Protein AF-X8AG93-F1 (afdb_monomer)

pLDDT: mean 86.59, std 6.48, range [62.31, 93.62]

Radius of gyration: 13.58 Å; Cα contacts (8 Å, |Δi|>4): 34; chains: 1; bounding box: 29×25×30 Å

Sequence (56 aa):
MLKPGAALDLDALRAHFAASGLAKQKTPERLVVVNELPRTSLGKVCKEELRKEHFR

Mean predicted aligned error: 5.5 Å

Organism: NCBI:txid1299334

InterPro domains:
  IPR045851 AMP-binding enzyme domain superfamily [G3DSA:3.30.300.30] (1-54)

Nea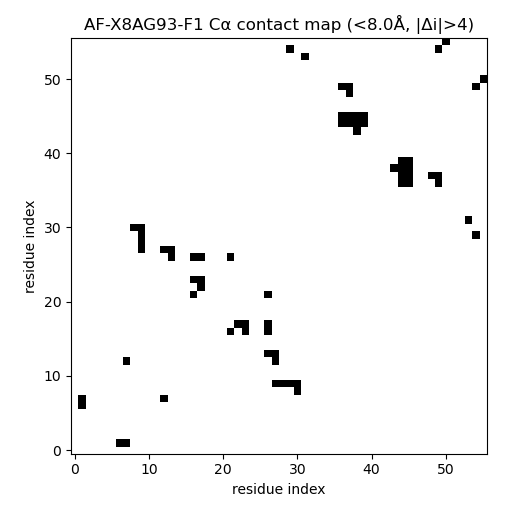rest PDB structures (foldseek):
  1ult-assembly1_A  TM=7.634E-01  e=1.235E-02  Thermus thermophilus
  5upq-assembly1_A  TM=8.434E-01  e=6.511E-02  Streptomyces platensis subsp. rosaceus
  3rg2-assembly4_F  TM=7.441E-01  e=2.970E-01  Escherichia coli
  7kyd-assembly1_A  TM=7.308E-01  e=5.294E-01  Drosophila melanogaster

Structure (mmCIF, N/CA/C/O backbone):
data_AF-X8AG93-F1
#
_entry.id   AF-X8AG93-F1
#
loop_
_atom_site.group_PDB
_atom_site.id
_atom_site.type_symbol
_atom_site.label_atom_id
_atom_site.label_alt_id
_atom_site.label_comp_id
_atom_site.label_asym_id
_atom_site.label_entity_id
_atom_site.label_seq_id
_atom_site.pdbx_PDB_ins_code
_atom_site.Cartn_x
_atom_site.Cartn_y
_atom_site.Cartn_z
_atom_site.occupancy
_atom_site.B_iso_or_equiv
_atom_site.auth_seq_id
_atom_site.auth_comp_id
_atom_site.auth_asym_id
_atom_site.auth_atom_id
_atom_site.pdbx_PDB_model_num
ATOM 1 N N . MET A 1 1 ? -10.816 -2.296 -4.838 1.00 62.31 1 MET A N 1
ATOM 2 C CA . MET A 1 1 ? -10.883 -3.550 -4.061 1.00 62.31 1 MET A CA 1
ATOM 3 C C . MET A 1 1 ? -10.259 -4.644 -4.902 1.00 62.31 1 MET A C 1
ATOM 5 O O . MET A 1 1 ? -10.496 -4.650 -6.107 1.00 62.31 1 MET A O 1
ATOM 9 N N . LEU A 1 2 ? -9.424 -5.495 -4.307 1.00 69.19 2 LEU A N 1
ATOM 10 C CA . LEU A 1 2 ? -8.876 -6.655 -5.012 1.00 69.19 2 LEU A CA 1
ATOM 11 C C . LEU A 1 2 ? -10.012 -7.625 -5.324 1.00 69.19 2 LEU A C 1
ATOM 13 O O . LEU A 1 2 ? -10.884 -7.853 -4.487 1.00 69.19 2 LEU A O 1
ATOM 17 N N . LYS A 1 3 ? -10.034 -8.143 -6.553 1.00 79.56 3 LYS A N 1
ATOM 18 C CA . LYS A 1 3 ? -11.003 -9.172 -6.933 1.00 79.56 3 LYS A CA 1
ATOM 19 C C . LYS A 1 3 ? -10.639 -10.492 -6.233 1.00 79.56 3 LYS A C 1
ATOM 21 O O . LYS A 1 3 ? -9.455 -10.717 -5.978 1.00 79.56 3 LYS A O 1
ATOM 26 N N . PRO A 1 4 ? -11.610 -11.376 -5.953 1.00 70.88 4 PRO A N 1
ATOM 27 C CA . PRO A 1 4 ? -11.323 -12.703 -5.414 1.00 70.88 4 PRO A CA 1
ATOM 28 C C . PRO A 1 4 ? -10.300 -13.444 -6.288 1.00 70.88 4 PRO A C 1
ATOM 30 O O . PRO A 1 4 ? -10.457 -13.494 -7.506 1.00 70.88 4 PRO A O 1
ATOM 33 N N . GLY A 1 5 ? -9.237 -13.970 -5.672 1.00 74.00 5 GLY A N 1
ATOM 34 C CA . GLY A 1 5 ? -8.140 -14.661 -6.364 1.00 74.00 5 GLY A CA 1
ATOM 35 C C . GLY A 1 5 ? -7.093 -13.749 -7.019 1.00 74.00 5 GLY A C 1
ATOM 36 O O . GLY A 1 5 ? -6.103 -14.252 -7.543 1.00 74.00 5 GLY A O 1
ATOM 37 N N . ALA A 1 6 ? -7.266 -12.424 -6.978 1.00 75.38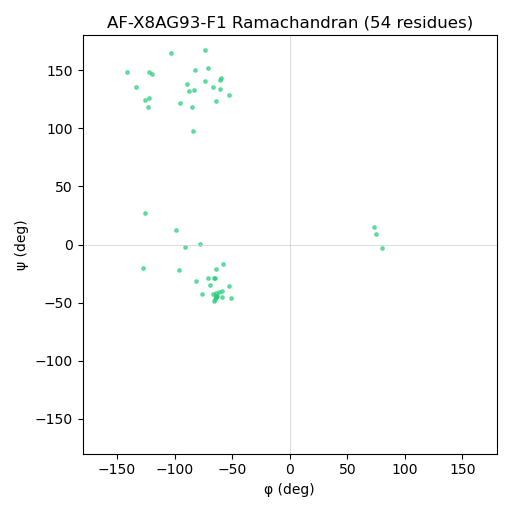 6 ALA A N 1
ATOM 38 C CA . ALA A 1 6 ? -6.255 -11.490 -7.456 1.00 75.38 6 ALA A CA 1
ATOM 39 C C . ALA A 1 6 ? -5.227 -1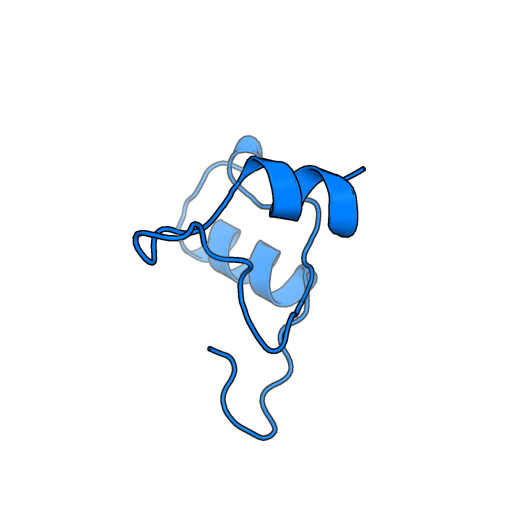1.211 -6.353 1.00 75.38 6 ALA A C 1
ATOM 41 O O . ALA A 1 6 ? -5.560 -10.651 -5.307 1.00 75.38 6 ALA A O 1
ATOM 42 N N . ALA A 1 7 ? -3.972 -11.562 -6.615 1.00 76.75 7 ALA A N 1
ATOM 43 C CA . ALA A 1 7 ? -2.840 -11.081 -5.841 1.00 76.75 7 ALA A CA 1
ATOM 44 C C . ALA A 1 7 ? -2.340 -9.768 -6.455 1.00 76.75 7 ALA A C 1
ATOM 46 O O . ALA A 1 7 ? -2.262 -9.632 -7.676 1.00 76.75 7 ALA A O 1
ATOM 47 N N . LEU A 1 8 ? -2.015 -8.798 -5.604 1.00 83.69 8 LEU A N 1
ATOM 48 C CA . LEU A 1 8 ? -1.285 -7.603 -6.003 1.00 83.69 8 LEU A CA 1
ATOM 49 C C . LEU A 1 8 ? -0.044 -7.521 -5.137 1.00 83.69 8 LEU A C 1
ATOM 51 O O . LEU A 1 8 ? -0.142 -7.412 -3.915 1.00 83.69 8 LEU A O 1
ATOM 55 N N . ASP A 1 9 ? 1.103 -7.579 -5.791 1.00 87.31 9 ASP A N 1
ATOM 56 C CA . ASP A 1 9 ? 2.396 -7.405 -5.160 1.00 87.31 9 ASP A CA 1
ATOM 57 C C . ASP A 1 9 ? 2.962 -6.005 -5.457 1.00 87.31 9 ASP A C 1
ATOM 59 O O . ASP A 1 9 ? 2.479 -5.254 -6.316 1.00 87.31 9 ASP A O 1
ATOM 63 N N . LEU A 1 10 ? 3.972 -5.624 -4.679 1.00 88.69 10 LEU A N 1
ATOM 64 C CA . LEU A 1 10 ? 4.594 -4.311 -4.789 1.00 88.69 10 LEU A CA 1
ATOM 65 C C . LEU A 1 10 ? 5.432 -4.170 -6.070 1.00 88.69 10 LEU A C 1
ATOM 67 O O . LEU A 1 10 ? 5.550 -3.060 -6.585 1.00 88.69 10 LEU A O 1
ATOM 71 N N . ASP A 1 11 ? 5.990 -5.255 -6.603 1.00 88.81 11 ASP A N 1
ATOM 72 C CA . ASP A 1 11 ? 6.869 -5.222 -7.776 1.00 88.81 11 ASP A CA 1
ATOM 73 C C . ASP A 1 11 ? 6.073 -5.025 -9.069 1.00 88.81 11 ASP A C 1
ATOM 75 O O . ASP A 1 11 ? 6.414 -4.172 -9.888 1.00 88.81 11 ASP A O 1
ATOM 79 N N . ALA A 1 12 ? 4.943 -5.711 -9.205 1.00 89.56 12 ALA A N 1
ATOM 80 C CA . ALA A 1 12 ? 3.927 -5.503 -10.221 1.00 89.56 12 ALA A CA 1
ATOM 81 C C . ALA A 1 12 ? 3.377 -4.075 -10.155 1.00 89.56 12 ALA A C 1
ATOM 83 O O . ALA A 1 12 ? 3.203 -3.431 -11.192 1.00 89.56 12 ALA A O 1
ATOM 84 N N . LEU A 1 13 ? 3.167 -3.534 -8.948 1.00 90.12 13 LEU A N 1
ATOM 85 C CA . LEU A 1 13 ? 2.766 -2.139 -8.778 1.00 90.12 13 LEU A CA 1
ATOM 86 C C . LEU A 1 13 ? 3.871 -1.185 -9.257 1.00 90.12 13 LEU A C 1
ATOM 88 O O . LEU A 1 13 ? 3.598 -0.279 -10.040 1.00 90.12 13 LEU A O 1
ATOM 92 N N . ARG A 1 14 ? 5.131 -1.402 -8.867 1.00 90.25 14 ARG A N 1
ATOM 93 C CA . ARG A 1 14 ? 6.276 -0.597 -9.331 1.00 90.25 14 ARG A CA 1
ATOM 94 C C . ARG A 1 14 ? 6.425 -0.646 -10.852 1.00 90.25 14 ARG A C 1
ATOM 96 O O . ARG A 1 14 ? 6.589 0.403 -11.474 1.00 90.25 14 ARG A O 1
ATOM 103 N N . ALA A 1 15 ? 6.319 -1.831 -11.449 1.00 89.56 15 ALA A N 1
ATOM 104 C CA . ALA A 1 15 ? 6.366 -2.022 -12.894 1.00 89.56 15 ALA A CA 1
ATOM 105 C C . ALA A 1 15 ? 5.220 -1.282 -13.599 1.00 89.56 15 ALA A C 1
ATOM 107 O O . ALA A 1 15 ? 5.447 -0.624 -14.612 1.00 89.56 15 ALA A O 1
ATOM 108 N N . HIS A 1 16 ? 4.011 -1.308 -13.031 1.00 90.56 16 HIS A N 1
ATOM 109 C CA . HIS A 1 16 ? 2.860 -0.583 -13.566 1.00 90.56 16 HIS A CA 1
ATOM 110 C C . HIS A 1 16 ? 3.062 0.941 -13.545 1.00 90.56 16 HIS A C 1
ATOM 112 O O . HIS A 1 16 ? 2.805 1.620 -14.542 1.00 90.56 16 HIS A O 1
ATOM 118 N N . PHE A 1 17 ? 3.567 1.489 -12.435 1.00 90.25 17 PHE A N 1
ATOM 119 C CA . PHE A 1 17 ? 3.886 2.916 -12.329 1.00 90.25 17 PHE A CA 1
ATOM 120 C C . PHE A 1 17 ? 5.009 3.320 -13.295 1.00 90.25 17 PHE A C 1
ATOM 122 O O . PHE A 1 17 ? 4.899 4.351 -13.961 1.00 90.25 17 PHE A O 1
ATOM 129 N N . ALA A 1 18 ? 6.048 2.490 -13.427 1.00 88.50 18 ALA A N 1
ATOM 130 C CA . ALA A 1 18 ? 7.138 2.716 -14.372 1.00 88.50 18 ALA A CA 1
ATOM 131 C C . ALA A 1 18 ? 6.652 2.701 -15.832 1.00 88.50 18 ALA A C 1
ATOM 133 O O . ALA A 1 18 ? 6.994 3.599 -16.600 1.00 88.50 18 ALA A O 1
ATOM 134 N N . ALA A 1 19 ? 5.805 1.735 -16.199 1.00 91.38 19 ALA A N 1
ATOM 135 C CA . ALA A 1 19 ? 5.214 1.641 -17.535 1.00 91.38 19 ALA A CA 1
ATOM 136 C C . ALA A 1 19 ? 4.285 2.824 -17.858 1.00 91.38 19 ALA A C 1
ATOM 138 O O . ALA A 1 19 ? 4.174 3.229 -19.010 1.00 91.38 19 ALA A O 1
ATOM 139 N N . SER A 1 20 ? 3.660 3.414 -16.836 1.00 90.75 20 SER A N 1
ATOM 140 C CA . SER A 1 20 ? 2.792 4.590 -16.971 1.00 90.75 20 SER A CA 1
ATOM 141 C C . SER A 1 20 ? 3.565 5.912 -17.121 1.00 90.75 20 SER A C 1
ATOM 143 O O . SER A 1 20 ? 2.951 6.975 -17.188 1.00 90.75 20 SER A O 1
ATOM 145 N N . GLY A 1 21 ? 4.905 5.880 -17.130 1.00 88.62 21 GLY A N 1
ATOM 146 C CA . GLY A 1 21 ? 5.751 7.073 -17.247 1.00 88.62 21 GLY A CA 1
ATOM 147 C C . GLY A 1 21 ? 5.789 7.944 -15.986 1.00 88.62 21 GLY A C 1
ATOM 148 O O . GLY A 1 21 ? 6.224 9.096 -16.037 1.00 88.62 21 GLY A O 1
ATOM 149 N N . LEU A 1 22 ? 5.334 7.424 -14.840 1.00 87.81 22 LEU A N 1
ATOM 150 C CA . LEU A 1 22 ? 5.404 8.136 -13.566 1.00 87.81 22 LEU A CA 1
ATOM 151 C C . LEU A 1 22 ? 6.845 8.158 -13.044 1.00 87.81 22 LEU A C 1
ATOM 153 O O . LEU A 1 22 ? 7.581 7.174 -13.113 1.00 87.81 22 LEU A O 1
ATOM 157 N N . ALA A 1 23 ? 7.247 9.294 -12.473 1.00 86.00 23 ALA A N 1
ATOM 158 C CA . ALA A 1 23 ? 8.551 9.421 -11.833 1.00 86.00 23 ALA A CA 1
ATOM 159 C C . ALA A 1 23 ? 8.700 8.405 -10.686 1.00 86.00 23 ALA A C 1
ATOM 161 O O . ALA A 1 23 ? 7.759 8.186 -9.920 1.00 86.00 23 ALA A O 1
ATOM 162 N N . LYS A 1 24 ? 9.908 7.853 -10.502 1.00 83.06 24 LYS A N 1
ATOM 163 C CA . LYS A 1 24 ? 10.202 6.864 -9.444 1.00 83.06 24 LYS A CA 1
ATOM 164 C C . LYS A 1 24 ? 9.786 7.336 -8.045 1.00 83.06 24 LYS A C 1
ATOM 166 O O . LYS A 1 24 ? 9.267 6.546 -7.273 1.00 83.06 24 LYS A O 1
ATOM 171 N N . GLN A 1 25 ? 9.918 8.631 -7.756 1.00 86.88 25 GLN A N 1
ATOM 172 C CA . GLN A 1 25 ? 9.518 9.244 -6.479 1.00 86.8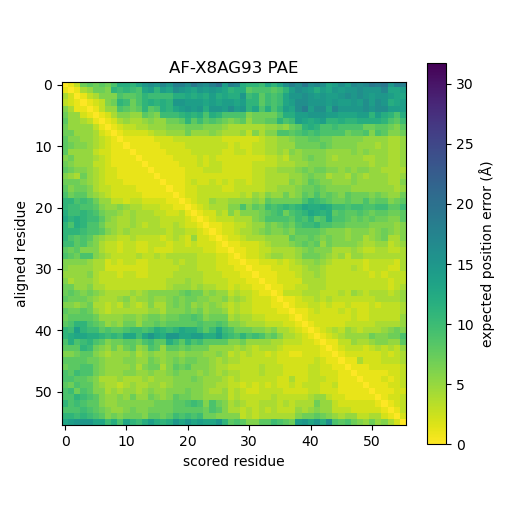8 25 GLN A CA 1
ATOM 173 C C . GLN A 1 25 ? 8.004 9.185 -6.206 1.00 86.88 25 GLN A C 1
ATOM 175 O O . GLN A 1 25 ? 7.577 9.325 -5.067 1.00 86.88 25 GLN A O 1
ATOM 180 N N . LYS A 1 26 ? 7.181 9.006 -7.246 1.00 88.12 26 LYS A N 1
ATOM 181 C CA . LYS A 1 26 ? 5.723 8.838 -7.132 1.00 88.12 26 LYS A CA 1
ATOM 182 C C . LYS A 1 26 ? 5.309 7.373 -7.015 1.00 88.12 26 LYS A C 1
ATOM 184 O O . LYS A 1 26 ? 4.119 7.085 -6.919 1.00 88.12 26 LYS A O 1
ATOM 189 N N . THR A 1 27 ? 6.270 6.455 -7.071 1.00 89.06 27 THR A N 1
ATOM 190 C CA . THR A 1 27 ? 5.997 5.029 -6.946 1.00 89.06 27 THR A CA 1
ATOM 191 C C . THR A 1 27 ? 5.897 4.665 -5.464 1.00 89.06 27 THR A C 1
ATOM 193 O O . THR A 1 27 ? 6.761 5.077 -4.691 1.00 89.06 27 THR A O 1
ATOM 196 N N . PRO A 1 28 ? 4.870 3.910 -5.040 1.00 89.44 28 PRO A N 1
ATOM 197 C CA . PRO A 1 28 ? 4.726 3.500 -3.648 1.00 89.44 28 PRO A CA 1
ATOM 198 C C . PRO A 1 28 ? 5.909 2.656 -3.164 1.00 89.44 28 PRO A C 1
ATOM 200 O O . PRO A 1 28 ? 6.404 1.788 -3.882 1.00 89.44 28 PRO A O 1
ATOM 203 N N . GLU A 1 29 ? 6.321 2.868 -1.915 1.00 90.31 29 GLU A N 1
ATOM 204 C CA . GLU A 1 29 ? 7.365 2.060 -1.268 1.00 90.31 29 GLU A CA 1
ATOM 205 C C . GLU A 1 29 ? 6.802 0.930 -0.405 1.00 90.31 29 GLU A C 1
ATOM 207 O O . GLU A 1 29 ? 7.487 -0.059 -0.159 1.00 90.31 29 GLU A O 1
ATOM 212 N N . ARG A 1 30 ? 5.545 1.060 0.030 1.00 88.88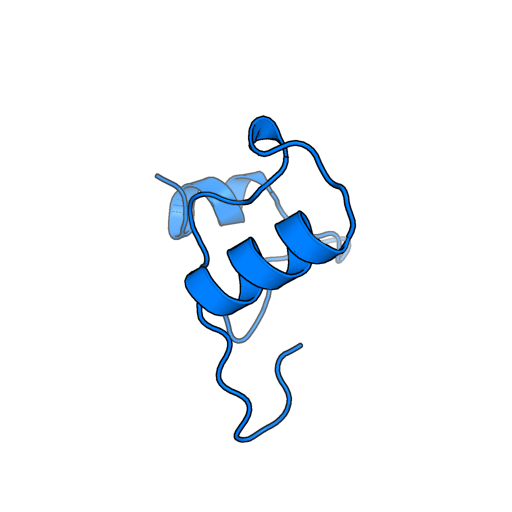 30 ARG A N 1
ATOM 213 C CA . ARG A 1 30 ? 4.846 0.088 0.870 1.00 88.88 30 ARG A CA 1
ATOM 214 C C . ARG A 1 30 ? 3.454 -0.164 0.304 1.00 88.88 30 ARG A C 1
ATOM 216 O O . ARG A 1 30 ? 2.742 0.778 -0.042 1.00 88.88 30 ARG A O 1
ATOM 223 N N . LEU A 1 31 ? 3.068 -1.434 0.249 1.00 90.25 31 LEU A N 1
ATOM 224 C CA . LEU A 1 31 ? 1.735 -1.891 -0.126 1.00 90.25 31 LEU A CA 1
ATOM 225 C C . LEU A 1 31 ? 1.176 -2.714 1.033 1.00 90.25 31 LEU A C 1
ATOM 227 O O . LEU A 1 31 ? 1.814 -3.663 1.477 1.00 90.25 31 LEU A O 1
ATOM 231 N N . VAL A 1 32 ? -0.010 -2.345 1.512 1.00 88.94 32 VAL A N 1
ATOM 232 C CA . VAL A 1 32 ? -0.752 -3.112 2.516 1.00 88.94 32 VAL A CA 1
ATOM 233 C C . VAL A 1 32 ? -2.138 -3.377 1.958 1.00 88.94 32 VAL A C 1
ATOM 235 O O . VAL A 1 32 ? -2.843 -2.450 1.556 1.00 88.94 32 VAL A O 1
ATOM 238 N N . VAL A 1 33 ? -2.506 -4.652 1.900 1.00 87.50 33 VAL A N 1
ATOM 239 C CA . VAL A 1 33 ? -3.831 -5.087 1.469 1.00 87.50 33 VAL A CA 1
ATOM 240 C C . VAL A 1 33 ? -4.695 -5.278 2.706 1.00 87.50 33 VAL A C 1
ATOM 242 O O . VAL A 1 33 ? -4.362 -6.072 3.580 1.00 87.50 33 VAL A O 1
ATOM 245 N N . VAL A 1 34 ? -5.805 -4.549 2.763 1.00 87.44 34 VAL A N 1
ATOM 246 C CA . VAL A 1 34 ? -6.791 -4.623 3.844 1.00 87.44 34 VAL A CA 1
ATOM 247 C C . VAL A 1 34 ? -8.155 -4.975 3.271 1.00 87.44 34 VAL A C 1
ATOM 249 O O . VAL A 1 34 ? -8.475 -4.601 2.138 1.00 87.44 34 VAL A O 1
ATOM 252 N N . ASN A 1 35 ? -8.961 -5.688 4.054 1.00 85.00 35 ASN A N 1
ATOM 253 C CA . ASN A 1 35 ? -10.318 -6.058 3.651 1.00 85.00 35 ASN A CA 1
ATOM 254 C C . ASN A 1 35 ? -11.244 -4.835 3.606 1.00 85.00 35 ASN A C 1
ATOM 256 O O . ASN A 1 35 ? -12.093 -4.726 2.722 1.00 85.00 35 ASN A O 1
ATOM 260 N N . GLU A 1 36 ? -11.032 -3.879 4.511 1.00 87.88 36 GLU A N 1
ATOM 261 C CA . GLU A 1 36 ? -11.769 -2.624 4.565 1.00 87.88 36 GLU A CA 1
ATOM 262 C C . GLU A 1 36 ? -10.854 -1.453 4.924 1.00 87.88 36 GLU A C 1
ATOM 264 O O . GLU A 1 36 ? -9.858 -1.609 5.624 1.00 87.88 36 GLU A O 1
ATOM 269 N N . LEU A 1 37 ? -11.181 -0.268 4.402 1.00 90.12 37 LEU A 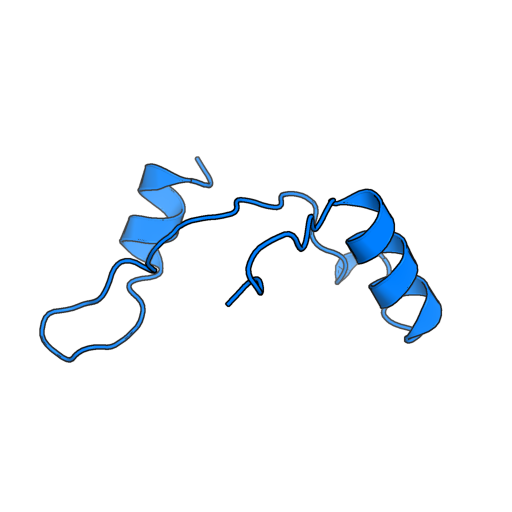N 1
ATOM 270 C CA . LEU A 1 37 ? -10.485 0.961 4.771 1.00 90.12 37 LEU A CA 1
ATOM 271 C C . LEU A 1 37 ? -11.166 1.554 6.009 1.00 90.12 37 LEU A C 1
ATOM 273 O O . LEU A 1 37 ? -12.390 1.724 5.965 1.00 90.12 37 LEU A O 1
ATOM 277 N N . PRO A 1 38 ? -10.410 1.953 7.047 1.00 90.31 38 PRO A N 1
ATOM 278 C CA . PRO A 1 38 ? -10.978 2.596 8.217 1.00 90.31 38 PRO A CA 1
ATOM 279 C C . PRO A 1 38 ? -11.662 3.893 7.791 1.00 90.31 38 PRO A C 1
ATOM 281 O O . PRO A 1 38 ? -11.136 4.687 6.992 1.00 90.31 38 PRO A O 1
ATOM 284 N N . ARG A 1 39 ? -12.876 4.096 8.297 1.00 92.50 39 ARG A N 1
ATOM 285 C CA . ARG A 1 39 ? -13.730 5.222 7.926 1.00 92.50 39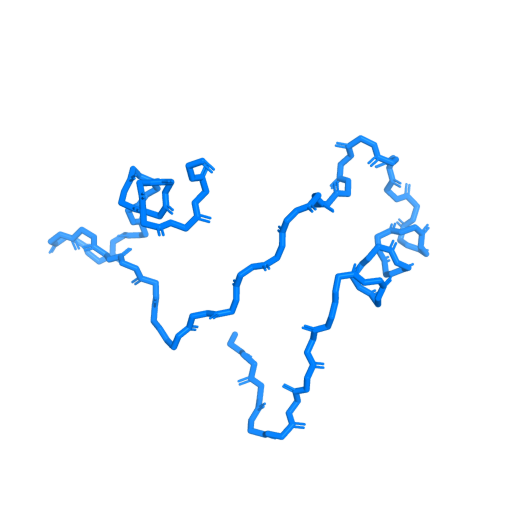 ARG A CA 1
ATOM 286 C C . ARG A 1 39 ? -14.056 6.076 9.139 1.00 92.50 39 ARG A C 1
ATOM 288 O O . ARG A 1 39 ? -14.196 5.576 10.246 1.00 92.50 39 ARG A O 1
ATOM 295 N N . THR A 1 40 ? -14.193 7.376 8.919 1.00 90.94 40 THR A N 1
ATOM 296 C CA . THR A 1 40 ? -14.741 8.293 9.921 1.00 90.94 40 THR A CA 1
ATOM 297 C C . THR A 1 40 ? -16.252 8.099 10.042 1.00 90.94 40 THR A C 1
ATOM 299 O O . THR A 1 40 ? -16.877 7.514 9.156 1.00 90.94 40 THR A O 1
ATOM 302 N N . SER A 1 41 ? -16.874 8.670 11.076 1.00 87.81 41 SER A N 1
ATOM 303 C CA . SER A 1 41 ? -18.333 8.620 11.284 1.00 87.81 41 SER A CA 1
ATOM 304 C C . SER A 1 41 ? -19.156 9.194 10.119 1.00 87.81 41 SER A C 1
ATOM 306 O O . SER A 1 41 ? -20.343 8.920 10.005 1.00 87.81 41 SER A O 1
ATOM 308 N N . LEU A 1 42 ? -18.525 9.970 9.229 1.00 89.00 42 LEU A N 1
ATOM 309 C CA . LEU A 1 42 ? -19.120 10.514 8.002 1.00 89.00 42 LEU A CA 1
ATOM 310 C C . LEU A 1 42 ? -18.772 9.689 6.745 1.00 89.00 42 LEU A C 1
ATOM 312 O O . LEU A 1 42 ? -18.942 10.160 5.623 1.00 89.00 42 LEU A O 1
ATOM 316 N N . GLY A 1 43 ? -18.215 8.487 6.906 1.00 89.25 43 GLY A N 1
ATOM 317 C CA . GLY A 1 43 ? -17.925 7.553 5.817 1.00 89.25 43 GLY A CA 1
ATOM 318 C C . GLY A 1 43 ? -16.713 7.907 4.944 1.00 89.25 43 GLY A C 1
ATOM 319 O O . GLY A 1 43 ? -16.497 7.257 3.916 1.00 89.25 43 GLY A O 1
ATOM 320 N N . LYS A 1 44 ? -15.903 8.908 5.321 1.00 92.25 44 LYS A N 1
ATOM 321 C CA . LYS A 1 44 ? -14.646 9.248 4.626 1.00 92.25 44 LYS A CA 1
ATOM 322 C C . LYS A 1 44 ? -13.520 8.333 5.092 1.00 92.25 44 LYS A C 1
ATOM 324 O O . LYS A 1 44 ? -13.509 7.922 6.243 1.00 92.25 44 LYS A O 1
ATOM 329 N N . VAL A 1 45 ? -12.543 8.060 4.230 1.00 91.88 45 VAL A N 1
ATOM 330 C CA . VAL A 1 45 ? -11.349 7.292 4.621 1.00 91.88 45 VAL A CA 1
ATOM 331 C C . VAL A 1 45 ? -10.556 8.070 5.675 1.00 91.88 45 VAL A C 1
ATOM 333 O O . VAL A 1 45 ? -10.152 9.212 5.433 1.00 91.88 45 VAL A O 1
ATOM 336 N N . CYS A 1 46 ? -10.318 7.449 6.830 1.00 93.62 46 CYS A N 1
ATOM 337 C CA . CYS A 1 46 ? -9.543 8.041 7.913 1.00 93.62 46 CYS A CA 1
ATOM 338 C C . CYS A 1 46 ? -8.044 7.807 7.678 1.00 93.62 46 CYS A C 1
ATOM 340 O O . CYS A 1 46 ? -7.504 6.744 7.974 1.00 93.62 46 CYS A O 1
ATOM 342 N N . LYS A 1 47 ? -7.348 8.809 7.123 1.00 91.00 47 LYS A N 1
ATOM 343 C CA . LYS A 1 47 ? -5.903 8.707 6.841 1.00 91.00 47 LYS A CA 1
ATOM 344 C C . LYS A 1 47 ? -5.046 8.587 8.102 1.00 91.00 47 LYS A C 1
ATOM 346 O O . LYS A 1 47 ? -3.952 8.037 8.022 1.00 91.00 47 LYS A O 1
ATOM 351 N N . GLU A 1 48 ? -5.502 9.146 9.220 1.00 91.06 48 GLU A N 1
ATOM 352 C CA . GLU A 1 48 ? -4.773 9.066 10.487 1.00 91.06 48 GLU A CA 1
ATOM 353 C C . GLU A 1 48 ? -4.724 7.622 10.990 1.00 91.06 48 GLU A C 1
ATOM 355 O O . GLU A 1 48 ? -3.637 7.118 11.261 1.00 91.06 48 GLU A O 1
ATOM 360 N N . GLU A 1 49 ? -5.874 6.944 11.001 1.00 89.56 49 GLU A N 1
ATOM 361 C CA . GLU A 1 49 ? -5.971 5.541 11.412 1.00 89.56 49 GLU A CA 1
ATOM 362 C C . GLU A 1 49 ? -5.188 4.630 10.467 1.00 89.56 49 GLU A C 1
ATOM 364 O O . GLU A 1 49 ? -4.350 3.853 10.912 1.00 89.56 49 GLU A O 1
ATOM 369 N N . LEU A 1 50 ? -5.322 4.839 9.148 1.00 90.69 50 LEU A N 1
ATOM 370 C CA . LEU A 1 50 ? -4.516 4.119 8.157 1.00 90.69 50 LEU A CA 1
ATOM 371 C C . LEU A 1 50 ? -3.018 4.196 8.464 1.00 90.69 50 LEU A C 1
ATOM 373 O O . LEU A 1 50 ? -2.317 3.189 8.396 1.00 90.69 50 LEU A O 1
ATOM 377 N N . ARG A 1 51 ? -2.511 5.393 8.787 1.00 90.44 51 ARG A N 1
ATOM 378 C CA . ARG A 1 51 ? -1.089 5.582 9.096 1.00 90.44 51 ARG A CA 1
ATOM 379 C C . ARG A 1 51 ? -0.687 4.880 10.387 1.00 90.44 51 ARG A C 1
ATOM 381 O O . ARG A 1 51 ? 0.368 4.257 10.402 1.00 90.44 51 ARG A O 1
ATOM 388 N N . LYS A 1 52 ? -1.510 4.973 11.433 1.00 90.31 52 LYS A N 1
ATOM 389 C CA . LYS A 1 52 ? -1.250 4.346 12.735 1.00 90.31 52 LYS A CA 1
ATOM 390 C C . LYS A 1 52 ? -1.229 2.820 12.646 1.00 90.31 52 LYS A C 1
ATOM 392 O O . LYS A 1 52 ? -0.308 2.211 13.181 1.00 90.31 52 LYS A O 1
ATOM 397 N N . GLU A 1 53 ? -2.197 2.228 11.956 1.00 87.12 53 GLU A N 1
ATOM 398 C CA . GLU A 1 53 ? -2.384 0.775 11.904 1.00 87.12 53 GLU A CA 1
ATOM 399 C C . GLU A 1 53 ? -1.466 0.079 10.888 1.00 87.12 53 GLU A C 1
ATOM 401 O O . GLU A 1 53 ? -1.054 -1.059 11.111 1.00 87.12 53 GLU A O 1
ATOM 406 N N . HIS A 1 54 ? -1.116 0.742 9.776 1.00 86.44 54 HIS A N 1
ATOM 407 C CA . HIS A 1 54 ? -0.455 0.074 8.642 1.00 86.44 54 HIS A CA 1
ATOM 408 C C . HIS A 1 54 ? 0.845 0.731 8.150 1.00 86.44 54 HIS A C 1
ATOM 410 O O . HIS A 1 54 ? 1.645 0.077 7.473 1.00 86.44 54 HIS A O 1
ATOM 416 N N . PHE A 1 55 ? 1.086 2.012 8.454 1.00 81.19 55 PHE A N 1
ATOM 417 C CA . PHE A 1 55 ? 2.219 2.775 7.901 1.00 81.19 55 PHE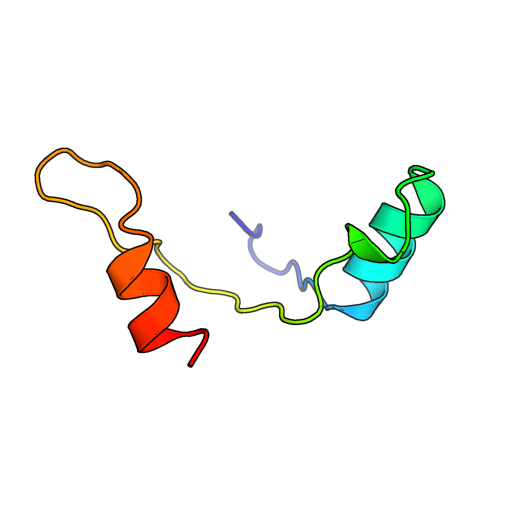 A CA 1
ATOM 418 C C . PHE A 1 55 ? 3.110 3.431 8.963 1.00 81.19 55 PHE A C 1
ATOM 420 O O . PHE A 1 55 ? 3.747 4.445 8.673 1.00 81.19 55 PHE A O 1
ATOM 427 N N . ARG A 1 56 ? 3.158 2.859 10.170 1.00 71.06 56 ARG A N 1
ATOM 428 C CA . ARG A 1 56 ? 4.113 3.275 11.202 1.00 71.06 56 ARG A CA 1
ATOM 429 C C . ARG A 1 56 ? 5.559 2.972 10.801 1.00 71.06 56 ARG A C 1
ATOM 431 O O . ARG A 1 56 ? 5.781 2.067 9.9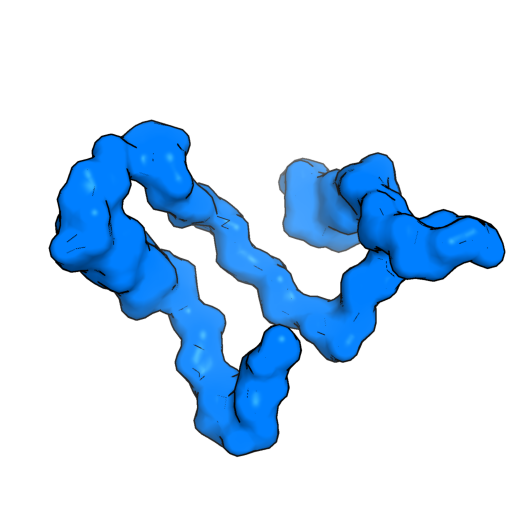50 1.00 71.06 56 ARG A O 1
#

Foldseek 3Di:
DADVPDDDDLVNQQVVCVVVVHDSVPRDPDDDDDPDADADPVRHRDVVVCCVPPND

Solvent-accessible surface area (backbone atoms only — not comparable to full-atom values): 3862 Å² total; per-residue (Å²): 130,80,55,93,93,56,85,84,56,64,64,64,48,43,51,50,38,52,74,69,70,49,57,75,90,76,44,79,93,76,81,84,92,67,98,70,78,60,54,42,100,85,71,44,76,32,65,68,57,49,35,67,78,73,61,113

Secondary structure (DSSP, 8-state):
-PPTT----HHHHHHHHHHTT--GGGS-S-----SS--B-TTS-B-HHHHHHHH--